Protein AF-A0A3C0ARI4-F1 (afdb_monomer_lite)

Foldseek 3Di:
DAADDPFADPVDPCRGDDDPDPDDDDPDDDDDDPDQAADPDDDDPVVCVVVVVRNCVHPVNVVVVVVVVVVVVVVVVVVVVVVDDDDDDDPDDD

Sequence (94 aa):
VVLRDDRENEKLATGKIEIRAHELKVLNKSKTPPFEPGTSELPNEELRLTYRFLDLRSERLQEALKVRHRLTK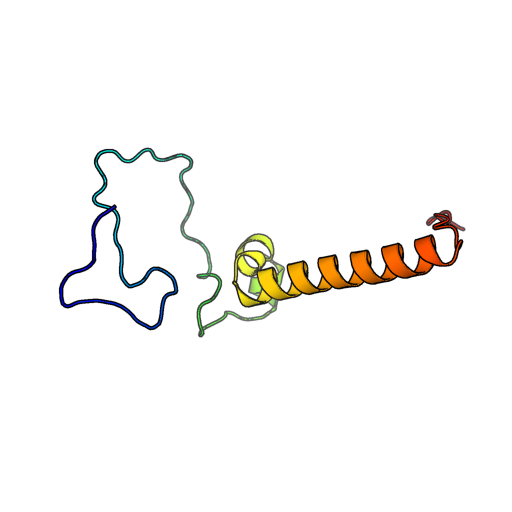LTRDYFDEHRFLDIEKPTLGR

Structure (mmCIF, N/CA/C/O backbone):
data_AF-A0A3C0ARI4-F1
#
_entry.id   AF-A0A3C0ARI4-F1
#
loop_
_atom_site.group_PDB
_atom_site.id
_atom_site.type_symbol
_atom_site.label_atom_id
_atom_site.label_alt_id
_atom_site.label_comp_id
_atom_site.label_asym_id
_atom_site.label_entity_id
_atom_site.label_seq_id
_atom_site.pdbx_PDB_ins_code
_atom_site.Cartn_x
_atom_site.Cartn_y
_atom_site.Cartn_z
_atom_site.occupancy
_atom_site.B_iso_or_equiv
_atom_site.auth_seq_id
_atom_site.auth_comp_id
_atom_site.auth_asym_id
_atom_site.auth_atom_id
_atom_site.pdbx_PDB_model_num
ATOM 1 N N . VAL A 1 1 ? -26.238 -6.508 2.507 1.00 86.12 1 VAL A N 1
ATOM 2 C CA . VAL A 1 1 ? -25.943 -5.102 2.146 1.00 86.12 1 VAL A CA 1
ATOM 3 C C . VAL A 1 1 ? -27.274 -4.408 1.972 1.00 86.12 1 VAL A C 1
ATOM 5 O O . VAL A 1 1 ? -28.145 -5.000 1.348 1.00 86.12 1 VAL A O 1
ATOM 8 N N . VAL A 1 2 ? -27.459 -3.243 2.579 1.00 90.19 2 VAL A N 1
ATOM 9 C CA . VAL A 1 2 ? -28.691 -2.446 2.484 1.00 90.19 2 VAL A CA 1
ATOM 10 C C . VAL A 1 2 ? -28.334 -1.028 2.049 1.00 90.19 2 VAL A C 1
ATOM 12 O O . VAL A 1 2 ? -27.182 -0.616 2.206 1.00 90.19 2 VAL A O 1
ATOM 15 N N . LEU A 1 3 ? -29.288 -0.309 1.460 1.00 88.81 3 LEU A N 1
ATOM 16 C CA . LEU A 1 3 ? -29.118 1.119 1.208 1.00 88.81 3 LEU A CA 1
ATOM 17 C C . LEU A 1 3 ? -29.016 1.845 2.546 1.00 88.81 3 LEU A C 1
ATOM 19 O O . LEU A 1 3 ? -29.648 1.451 3.527 1.00 88.81 3 LEU A O 1
ATOM 23 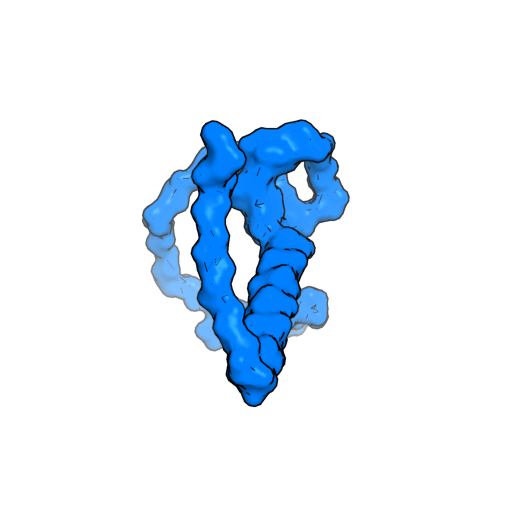N N . ARG A 1 4 ? -28.189 2.882 2.573 1.00 85.12 4 ARG A N 1
ATOM 24 C CA . ARG A 1 4 ? -28.229 3.863 3.645 1.00 85.12 4 ARG A CA 1
ATOM 25 C C . ARG A 1 4 ? -29.450 4.734 3.380 1.00 85.12 4 ARG A C 1
ATOM 27 O O . ARG A 1 4 ? -29.611 5.183 2.253 1.00 85.12 4 ARG A O 1
ATOM 34 N N . ASP A 1 5 ? -30.293 4.927 4.389 1.00 83.44 5 ASP A N 1
ATOM 35 C CA . ASP A 1 5 ? -31.453 5.825 4.299 1.00 83.44 5 ASP A CA 1
ATOM 36 C C . ASP A 1 5 ? -30.969 7.298 4.198 1.00 83.44 5 ASP A C 1
ATOM 38 O O . ASP A 1 5 ? -29.944 7.585 3.583 1.00 83.44 5 ASP A O 1
ATOM 42 N N . ASP A 1 6 ? -31.620 8.257 4.864 1.00 77.12 6 ASP A N 1
ATOM 43 C CA . ASP A 1 6 ? -31.337 9.710 4.790 1.00 77.12 6 ASP A CA 1
ATOM 44 C C . ASP A 1 6 ? -29.940 10.168 5.296 1.00 77.12 6 ASP A C 1
ATOM 46 O O . ASP A 1 6 ? -29.719 11.339 5.611 1.00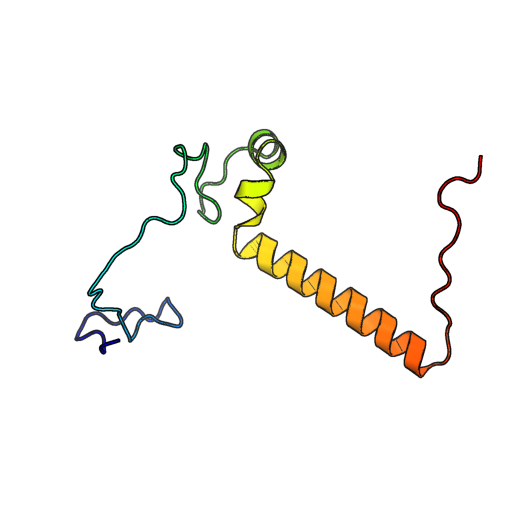 77.12 6 ASP A O 1
ATOM 50 N N . ARG A 1 7 ? -28.970 9.258 5.436 1.00 85.06 7 ARG A N 1
ATOM 51 C CA . ARG A 1 7 ? -27.597 9.511 5.903 1.00 85.06 7 ARG A CA 1
ATOM 52 C C . ARG A 1 7 ? -26.539 8.997 4.924 1.00 85.06 7 ARG A C 1
ATOM 54 O O . ARG A 1 7 ? -25.512 8.454 5.349 1.00 85.06 7 ARG A O 1
ATOM 61 N N . GLU A 1 8 ? -26.779 9.148 3.623 1.00 91.12 8 GLU A N 1
ATOM 62 C CA . GLU A 1 8 ? -25.745 8.915 2.611 1.00 91.12 8 GLU A CA 1
ATOM 63 C C . GLU A 1 8 ? -24.502 9.785 2.886 1.00 91.12 8 GLU A C 1
ATOM 65 O O . GLU A 1 8 ? -24.596 10.928 3.335 1.00 91.12 8 GLU A O 1
ATOM 70 N N . ASN A 1 9 ? -23.310 9.234 2.637 1.00 91.62 9 ASN A N 1
ATOM 71 C CA . ASN A 1 9 ? -22.050 9.967 2.778 1.00 91.62 9 ASN A CA 1
ATOM 72 C C . ASN A 1 9 ? -21.335 10.104 1.433 1.00 91.62 9 ASN A C 1
ATOM 74 O O . ASN A 1 9 ? -20.586 9.218 1.029 1.00 91.62 9 ASN A O 1
ATOM 78 N N . GLU A 1 10 ? -21.493 11.251 0.783 1.00 92.50 10 GLU A N 1
ATOM 79 C CA . GLU A 1 10 ? -20.885 11.532 -0.524 1.00 92.50 10 GLU A CA 1
ATOM 80 C C . GLU A 1 10 ? -19.348 11.553 -0.507 1.00 92.50 10 GLU A C 1
ATOM 82 O O . GLU A 1 10 ? -18.716 11.398 -1.549 1.00 92.50 10 GLU A O 1
ATOM 87 N N . LYS A 1 11 ? -18.718 11.690 0.670 1.00 92.44 11 LYS A N 1
ATOM 88 C CA . LYS A 1 11 ? -17.251 11.675 0.800 1.00 92.44 11 LYS A CA 1
ATOM 89 C C . LYS A 1 11 ? -16.646 10.280 0.623 1.00 92.44 11 LYS A C 1
ATOM 91 O O . LYS A 1 11 ? -15.430 10.161 0.515 1.00 92.44 11 LYS A O 1
ATOM 96 N N . LEU A 1 12 ? -17.462 9.225 0.650 1.00 90.62 12 LEU A N 1
ATOM 97 C CA . LEU A 1 12 ? -17.017 7.839 0.528 1.00 90.62 12 LEU A CA 1
ATOM 98 C C . LEU A 1 12 ? -17.597 7.213 -0.737 1.00 90.62 12 LEU A C 1
ATOM 100 O O . LEU A 1 12 ? -18.801 7.278 -0.968 1.00 90.62 12 LEU A O 1
ATOM 104 N N . ALA A 1 13 ? -16.767 6.493 -1.495 1.00 92.44 13 ALA A N 1
ATOM 105 C CA . ALA A 1 13 ? -17.212 5.767 -2.689 1.00 92.44 13 ALA A CA 1
ATOM 106 C C . ALA A 1 13 ? -18.349 4.764 -2.400 1.00 92.44 13 ALA A C 1
ATOM 108 O O . ALA A 1 13 ? -19.184 4.494 -3.257 1.00 92.44 13 ALA A O 1
ATOM 109 N N . THR A 1 14 ? -18.402 4.227 -1.179 1.00 93.56 14 THR A N 1
ATOM 110 C CA . THR A 1 14 ? -19.429 3.283 -0.713 1.00 93.56 14 THR A CA 1
ATOM 111 C C . THR A 1 14 ? -20.499 3.933 0.166 1.00 93.56 14 THR A C 1
ATOM 113 O O . THR A 1 14 ? -21.304 3.230 0.766 1.00 93.56 14 THR A O 1
ATOM 116 N N . GLY A 1 15 ? -20.545 5.263 0.268 1.00 93.88 15 GLY A N 1
ATOM 117 C CA . GLY A 1 15 ? -21.338 5.956 1.286 1.00 93.88 15 GLY A CA 1
ATOM 118 C C . GLY A 1 15 ? -22.861 5.860 1.160 1.00 93.88 15 GLY A C 1
ATOM 119 O O . GLY A 1 15 ? -23.546 6.282 2.092 1.00 93.88 15 GLY A O 1
ATOM 120 N N . LYS A 1 16 ? -23.372 5.298 0.057 1.00 93.69 16 LYS A N 1
ATOM 121 C CA . LYS A 1 16 ? -24.802 5.036 -0.203 1.00 93.69 16 LYS A CA 1
ATOM 122 C C . LYS A 1 16 ? -25.298 3.687 0.315 1.00 93.69 16 LYS A C 1
ATOM 124 O O . LYS A 1 16 ? -26.492 3.414 0.307 1.00 93.69 16 LYS A O 1
ATOM 129 N N . ILE A 1 17 ? -24.386 2.808 0.722 1.00 92.88 17 ILE A N 1
ATOM 130 C CA . ILE A 1 17 ? -24.709 1.453 1.171 1.00 92.88 17 ILE A CA 1
ATOM 131 C C . ILE A 1 17 ? -24.070 1.170 2.526 1.00 92.88 17 ILE A C 1
ATOM 133 O O . ILE A 1 17 ? -23.052 1.754 2.894 1.00 92.88 17 ILE A O 1
ATOM 137 N N . GLU A 1 18 ? -24.642 0.222 3.258 1.00 93.00 18 GLU A N 1
ATOM 138 C CA . GLU A 1 18 ? -24.077 -0.294 4.499 1.00 93.00 18 GLU A CA 1
ATOM 139 C C . GLU A 1 18 ? -24.265 -1.812 4.642 1.00 93.00 18 GLU A C 1
ATOM 141 O O . GLU A 1 18 ? -25.006 -2.473 3.901 1.00 93.00 18 GLU A O 1
ATOM 146 N N . ILE A 1 19 ? -23.544 -2.399 5.597 1.00 92.94 19 ILE A N 1
ATOM 147 C CA . ILE A 1 19 ? -23.580 -3.835 5.868 1.00 92.94 19 ILE A CA 1
ATOM 148 C C . ILE A 1 19 ? -24.271 -4.073 7.210 1.00 92.94 19 ILE A C 1
ATOM 150 O O . ILE A 1 19 ? -23.696 -3.822 8.265 1.00 92.94 19 ILE A O 1
ATOM 154 N N . ARG A 1 20 ? -25.485 -4.638 7.170 1.00 93.38 20 ARG A N 1
ATOM 155 C CA . ARG A 1 20 ? -26.128 -5.244 8.344 1.00 93.38 20 ARG A CA 1
ATOM 156 C C . ARG A 1 20 ? -25.441 -6.580 8.642 1.00 93.38 20 ARG A C 1
ATOM 158 O O . ARG A 1 20 ? -25.724 -7.577 7.982 1.00 93.38 20 ARG A O 1
ATOM 165 N N . ALA A 1 21 ? -24.478 -6.572 9.560 1.00 94.50 21 ALA A N 1
ATOM 166 C CA . ALA A 1 21 ? -23.693 -7.756 9.899 1.00 94.50 21 ALA A CA 1
ATOM 167 C C . ALA A 1 21 ? -24.531 -8.781 10.685 1.00 94.50 21 ALA A C 1
ATOM 169 O O . ALA A 1 21 ? -25.225 -8.417 11.631 1.00 94.50 21 ALA A O 1
ATOM 170 N N . HIS A 1 22 ? -24.446 -10.058 10.300 1.00 96.56 22 HIS A N 1
ATOM 171 C CA . HIS A 1 22 ? -25.091 -11.174 11.010 1.00 96.56 22 HIS A CA 1
ATOM 172 C C . HIS A 1 22 ? -24.131 -11.904 11.956 1.00 96.56 22 HIS A C 1
ATOM 174 O O . HIS A 1 22 ? -24.542 -12.382 13.007 1.00 96.56 22 HIS A O 1
ATOM 180 N N . GLU A 1 23 ? -22.851 -11.965 11.593 1.00 97.06 23 GLU A N 1
ATOM 181 C CA . GLU A 1 23 ? -21.792 -12.612 12.361 1.00 97.06 23 GLU A CA 1
ATOM 182 C C . GLU A 1 23 ? -20.510 -11.777 12.256 1.00 97.06 23 GLU A C 1
ATOM 184 O O . GLU A 1 23 ? -20.266 -11.118 11.241 1.00 97.06 23 GLU A O 1
ATOM 189 N N . LEU A 1 24 ? -19.684 -11.815 13.302 1.00 96.69 24 LEU A N 1
ATOM 190 C CA . LEU A 1 24 ? -18.354 -11.219 13.328 1.00 96.69 24 LEU A CA 1
ATOM 191 C C . LEU A 1 24 ? -17.340 -12.256 13.814 1.00 96.69 24 LEU A C 1
ATOM 193 O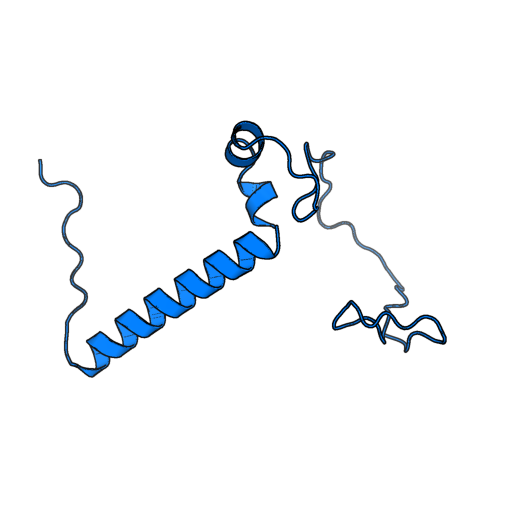 O . LEU A 1 24 ? -17.465 -12.792 14.913 1.00 96.69 24 LEU A O 1
ATOM 197 N N . LYS A 1 25 ? -16.277 -12.460 13.032 1.00 97.56 25 LYS A N 1
ATOM 198 C CA . LYS A 1 25 ? -15.129 -13.286 13.417 1.00 97.56 25 LYS A CA 1
ATOM 199 C C . LYS A 1 25 ? -13.873 -12.430 13.533 1.00 97.56 25 LYS A C 1
ATOM 201 O O . LYS A 1 25 ? -13.475 -11.762 12.581 1.00 97.56 25 LYS A O 1
ATOM 206 N N . VAL A 1 26 ? -13.203 -12.499 14.682 1.00 97.19 26 VAL A N 1
ATOM 207 C CA . VAL A 1 26 ? -11.901 -11.848 14.877 1.00 97.19 26 VAL A CA 1
ATOM 208 C C . VAL A 1 26 ? -10.814 -12.712 14.239 1.00 97.19 26 VAL A C 1
ATOM 210 O O . VAL A 1 26 ? -10.503 -13.787 14.745 1.00 97.19 26 VAL A O 1
ATOM 213 N N . LEU A 1 27 ? -10.236 -12.246 13.128 1.00 97.94 27 LEU A N 1
ATOM 214 C CA . LEU A 1 27 ? -9.150 -12.957 12.438 1.00 97.94 27 LEU A CA 1
ATOM 215 C C . LEU A 1 27 ? -7.821 -12.854 13.192 1.00 97.94 27 LEU A C 1
ATOM 217 O O . LEU A 1 27 ? -7.083 -13.830 13.281 1.00 97.94 27 LEU A O 1
ATOM 221 N N . ASN A 1 28 ? -7.512 -11.671 13.727 1.00 97.69 28 ASN A N 1
ATOM 222 C CA . ASN A 1 28 ? -6.307 -11.434 14.511 1.00 97.69 28 ASN A CA 1
ATOM 223 C C . ASN A 1 28 ? -6.525 -10.281 15.499 1.00 97.69 28 ASN A C 1
AT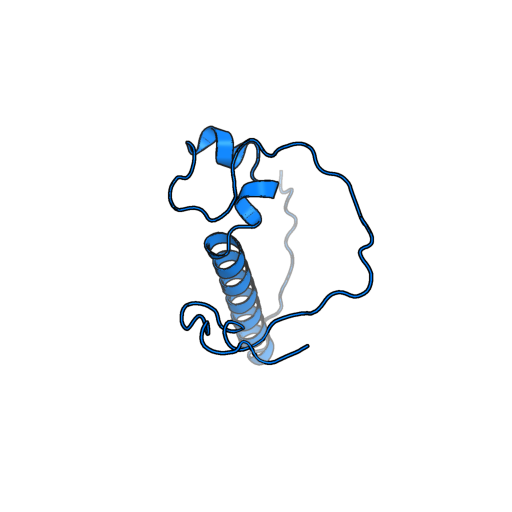OM 225 O O . ASN A 1 28 ? -7.179 -9.292 15.168 1.00 97.69 28 ASN A O 1
ATOM 229 N N . LYS A 1 29 ? -5.961 -10.396 16.704 1.00 96.81 29 LYS A N 1
ATOM 230 C CA . LYS A 1 29 ? -5.946 -9.311 17.693 1.00 96.81 29 LYS A CA 1
ATOM 231 C C . LYS A 1 29 ? -4.721 -8.431 17.447 1.00 96.81 29 LYS A C 1
ATOM 233 O O . LYS A 1 29 ? -3.639 -8.936 17.166 1.00 96.81 29 LYS A O 1
ATOM 238 N N . SER A 1 30 ? -4.874 -7.117 17.578 1.00 94.81 30 SER A N 1
ATOM 239 C CA . SER A 1 30 ? -3.768 -6.166 17.442 1.00 94.81 30 SER A CA 1
ATOM 240 C C . SER A 1 30 ? -3.569 -5.392 18.740 1.00 94.81 30 SER A C 1
ATOM 242 O O . SER A 1 30 ? -4.536 -5.117 19.448 1.00 94.81 30 SER A O 1
ATOM 244 N N . LYS A 1 31 ? -2.315 -5.051 19.055 1.00 95.88 31 LYS A N 1
ATOM 245 C CA . LYS A 1 31 ? -2.016 -4.051 20.088 1.00 95.88 31 LYS A CA 1
ATOM 246 C C . LYS A 1 31 ? -2.423 -2.672 19.564 1.00 95.88 31 LYS A C 1
ATOM 248 O O . LYS A 1 31 ? -2.430 -2.462 18.352 1.00 95.88 31 LYS A O 1
ATOM 253 N N . THR A 1 32 ? -2.716 -1.737 20.464 1.00 95.62 32 THR A N 1
ATOM 254 C CA . THR A 1 32 ? -2.981 -0.345 20.083 1.00 95.62 32 THR A CA 1
ATOM 255 C C . THR A 1 32 ? -1.794 0.205 19.286 1.00 95.62 32 THR A C 1
ATOM 257 O O . THR A 1 32 ? -0.661 0.121 19.772 1.00 95.62 32 THR A O 1
ATOM 260 N N . PRO A 1 33 ? -2.006 0.705 18.057 1.00 93.69 33 PRO A N 1
ATOM 261 C CA . PRO A 1 33 ? -0.914 1.220 17.249 1.00 93.69 33 PRO A CA 1
ATOM 262 C C . PRO A 1 33 ? -0.376 2.539 17.837 1.00 93.69 33 PRO A C 1
ATOM 264 O O . PRO A 1 33 ? -1.143 3.298 18.426 1.00 93.69 33 PRO A O 1
ATOM 267 N N . PRO A 1 34 ? 0.925 2.845 17.662 1.00 93.56 34 PRO A N 1
ATOM 268 C CA . PRO A 1 34 ? 1.532 4.097 18.126 1.00 93.56 34 PRO A CA 1
ATOM 269 C C . PRO A 1 34 ? 0.996 5.343 17.405 1.00 93.56 34 PRO A C 1
ATOM 271 O O . PRO A 1 34 ? 1.170 6.451 17.898 1.00 93.56 34 PRO A O 1
ATOM 274 N N . PHE A 1 35 ? 0.373 5.170 16.236 1.00 93.94 35 PHE A N 1
ATOM 275 C CA . PHE A 1 35 ? -0.364 6.201 15.513 1.00 93.94 35 PHE A CA 1
ATOM 276 C C . PHE A 1 35 ? -1.371 5.562 14.556 1.00 93.94 35 PHE A C 1
ATOM 278 O O . PHE A 1 35 ? -1.220 4.405 14.148 1.00 93.94 35 PHE A O 1
ATOM 285 N N . GLU A 1 36 ? -2.376 6.336 14.160 1.00 91.75 36 GLU A N 1
ATOM 286 C CA . GLU A 1 36 ? -3.342 5.926 13.149 1.00 91.75 36 GLU A CA 1
ATOM 287 C C . GLU A 1 36 ? -2.820 6.257 11.742 1.00 91.75 36 GLU A C 1
ATOM 289 O O . GLU A 1 36 ? -2.480 7.406 11.454 1.00 91.75 36 GLU A O 1
ATOM 294 N N . PRO A 1 37 ? -2.707 5.273 10.836 1.00 88.62 37 PRO A N 1
ATOM 295 C CA . PRO A 1 37 ? -2.237 5.540 9.486 1.00 88.62 37 PRO A CA 1
ATOM 296 C C . PRO A 1 37 ? -3.313 6.254 8.661 1.00 88.62 37 PRO A C 1
ATOM 298 O O . PRO A 1 37 ? -4.453 5.805 8.597 1.00 88.62 37 PRO A O 1
ATOM 301 N N . GLY A 1 38 ? -2.926 7.315 7.949 1.00 81.62 38 GLY A N 1
ATOM 302 C CA . GLY A 1 38 ? -3.814 8.019 7.014 1.00 81.62 38 GLY A CA 1
ATOM 303 C C . GLY A 1 38 ? -4.637 9.158 7.622 1.00 81.62 38 GLY A C 1
ATOM 304 O O . GLY A 1 38 ? -5.471 9.723 6.920 1.00 81.62 38 GLY A O 1
ATOM 305 N N . THR A 1 39 ? -4.395 9.525 8.881 1.00 85.12 39 THR A N 1
ATOM 306 C CA . THR A 1 39 ? -4.951 10.742 9.487 1.00 85.12 39 THR A CA 1
ATOM 307 C C . THR A 1 39 ? -4.173 11.990 9.051 1.00 85.12 39 THR A C 1
ATOM 309 O O . THR A 1 39 ? -3.055 11.903 8.535 1.00 85.12 39 THR A O 1
ATOM 312 N N . SER A 1 40 ? -4.769 13.171 9.243 1.00 78.31 40 SER A N 1
ATOM 313 C CA . SER A 1 40 ? -4.116 14.463 8.980 1.00 78.31 40 SER A CA 1
ATOM 314 C C . SER A 1 40 ? -3.000 14.781 9.978 1.00 78.31 40 SER A C 1
ATOM 316 O O . SER A 1 40 ? -2.030 15.449 9.629 1.00 78.31 40 SER A O 1
ATOM 318 N N . GLU A 1 41 ? -3.121 14.287 11.209 1.00 84.44 41 GLU A N 1
ATOM 319 C CA . GLU A 1 41 ? -2.141 14.466 12.280 1.00 84.44 41 GLU A CA 1
ATOM 320 C C . GLU A 1 41 ? -1.147 13.304 12.280 1.00 84.44 41 GLU A C 1
ATOM 322 O O . GLU A 1 41 ? -1.248 12.348 13.050 1.00 84.44 41 GLU A O 1
ATOM 327 N N . LEU A 1 42 ? -0.186 13.368 11.360 1.00 83.44 42 LEU A N 1
ATOM 328 C CA . LEU A 1 42 ? 0.889 12.387 11.295 1.00 83.44 42 LEU A CA 1
ATOM 329 C C . LEU A 1 42 ? 1.956 12.680 12.363 1.00 83.44 42 LEU A C 1
ATOM 331 O O . LEU A 1 42 ? 2.324 13.841 12.556 1.00 83.44 42 LEU A O 1
ATOM 335 N N . PRO A 1 43 ? 2.517 11.644 13.014 1.00 90.19 43 PRO A N 1
ATOM 336 C CA . PRO A 1 43 ? 3.644 11.831 13.917 1.00 90.19 43 PRO A CA 1
ATOM 337 C C . PRO A 1 43 ? 4.918 12.195 13.144 1.00 90.19 43 PRO A C 1
ATOM 339 O O . PRO A 1 43 ? 4.952 12.185 11.907 1.00 90.19 43 PRO A O 1
ATOM 342 N N . ASN A 1 44 ? 5.990 12.488 13.886 1.00 94.81 44 ASN A N 1
ATOM 343 C CA . ASN A 1 44 ? 7.288 12.806 13.300 1.00 94.81 44 ASN A CA 1
ATOM 344 C C . ASN A 1 44 ? 7.797 11.690 12.363 1.00 94.81 44 ASN A C 1
ATOM 346 O O . ASN A 1 44 ? 7.381 10.528 12.419 1.00 94.81 44 ASN A O 1
ATOM 350 N N . GLU A 1 45 ? 8.701 12.058 11.459 1.00 94.56 45 GLU A N 1
ATOM 351 C CA . GLU A 1 45 ? 9.205 11.136 10.441 1.00 94.56 45 GLU A CA 1
ATOM 352 C C . GLU A 1 45 ? 9.919 9.922 11.045 1.00 94.56 45 GLU A C 1
ATOM 354 O O . GLU A 1 45 ? 9.712 8.802 10.583 1.00 94.56 45 GLU A O 1
ATOM 359 N N . GLU A 1 46 ? 10.690 10.117 12.112 1.00 97.69 46 GLU A N 1
ATOM 360 C CA . GLU A 1 46 ? 11.418 9.046 12.794 1.00 97.69 46 GLU A CA 1
ATOM 361 C C . GLU A 1 46 ? 10.484 7.928 13.285 1.00 97.69 46 GLU A C 1
ATOM 363 O O . GLU A 1 46 ? 10.726 6.745 13.018 1.00 97.69 46 GLU A O 1
ATOM 368 N N . LEU A 1 47 ? 9.365 8.282 13.931 1.00 96.00 47 LEU A N 1
ATOM 369 C CA . LEU A 1 47 ? 8.379 7.305 14.390 1.00 96.00 47 LEU A CA 1
ATOM 370 C C . LEU A 1 47 ? 7.710 6.599 13.206 1.00 96.00 47 LEU A C 1
ATOM 372 O O . LEU A 1 47 ? 7.483 5.386 13.241 1.00 96.00 47 LEU A O 1
ATOM 376 N N . ARG A 1 48 ? 7.433 7.334 12.125 1.00 95.31 48 ARG A N 1
ATOM 377 C CA . ARG A 1 48 ? 6.841 6.768 10.904 1.00 95.31 48 ARG A CA 1
ATOM 378 C C . ARG A 1 48 ? 7.784 5.810 10.193 1.00 95.31 48 ARG A C 1
ATOM 380 O O . ARG A 1 48 ? 7.315 4.811 9.659 1.00 95.31 48 ARG A O 1
ATOM 387 N N . LEU A 1 49 ? 9.085 6.084 10.181 1.00 96.50 49 LEU A N 1
ATOM 388 C CA . LEU A 1 49 ? 10.089 5.189 9.608 1.00 96.50 49 LEU A CA 1
ATOM 389 C C . LEU A 1 49 ? 10.308 3.959 10.493 1.00 96.50 49 LEU A C 1
ATOM 391 O O . LEU A 1 49 ? 10.378 2.846 9.973 1.00 96.50 49 LEU A O 1
ATOM 395 N N . THR A 1 50 ? 10.303 4.130 11.815 1.00 97.75 50 THR A N 1
ATOM 396 C CA . THR A 1 50 ? 10.391 3.017 12.774 1.00 97.75 50 THR A CA 1
ATOM 397 C C . THR A 1 50 ? 9.217 2.049 12.616 1.00 97.75 50 THR A C 1
ATOM 399 O O . THR A 1 50 ? 9.401 0.836 12.542 1.00 97.75 50 THR A O 1
ATOM 402 N N . TYR A 1 51 ? 7.998 2.577 12.480 1.00 96.88 51 TYR A N 1
ATOM 403 C CA . TYR A 1 51 ? 6.785 1.788 12.255 1.00 96.88 51 TYR A CA 1
ATOM 404 C C . TYR A 1 51 ? 6.297 1.889 10.806 1.00 96.88 51 TYR A C 1
ATOM 406 O O . TYR A 1 51 ? 5.093 1.988 10.546 1.00 96.88 51 TYR A O 1
ATOM 414 N N . ARG A 1 52 ? 7.218 1.835 9.831 1.00 95.94 52 ARG A N 1
ATOM 415 C CA . ARG A 1 52 ? 6.883 2.036 8.410 1.00 95.94 52 ARG A CA 1
ATOM 416 C C . ARG A 1 52 ? 5.826 1.065 7.898 1.00 95.94 52 ARG A C 1
ATOM 418 O O . ARG A 1 52 ? 5.022 1.434 7.052 1.00 95.94 52 ARG A O 1
ATOM 425 N N . PHE A 1 53 ? 5.759 -0.144 8.449 1.00 95.88 53 PHE A N 1
ATOM 426 C CA . PHE A 1 53 ? 4.716 -1.122 8.130 1.00 95.88 53 PHE A CA 1
ATOM 427 C C . PHE A 1 53 ? 3.289 -0.654 8.484 1.00 95.88 53 PHE A C 1
ATOM 429 O O . PHE A 1 53 ? 2.332 -1.105 7.854 1.00 95.88 53 PHE A O 1
ATOM 436 N N . LEU A 1 54 ? 3.127 0.235 9.472 1.00 95.38 54 LEU A N 1
ATOM 437 C CA . LEU A 1 54 ? 1.851 0.893 9.767 1.00 95.38 54 LEU A CA 1
ATOM 438 C C . LEU A 1 54 ? 1.616 2.063 8.819 1.00 95.38 54 LEU A C 1
ATOM 440 O O . LEU A 1 54 ? 0.560 2.124 8.200 1.00 95.38 54 LEU A O 1
ATOM 444 N N . ASP A 1 55 ? 2.605 2.944 8.653 1.00 95.06 55 ASP A N 1
ATOM 445 C CA . ASP A 1 55 ? 2.512 4.126 7.781 1.00 95.06 55 ASP A CA 1
ATOM 446 C C . ASP A 1 55 ? 2.167 3.739 6.331 1.00 95.06 55 ASP A C 1
ATOM 448 O O . ASP A 1 55 ? 1.329 4.373 5.687 1.00 95.06 55 ASP A O 1
ATOM 452 N N . LEU A 1 56 ? 2.721 2.624 5.843 1.00 96.12 56 LEU A N 1
ATOM 453 C CA . LEU A 1 56 ? 2.419 2.055 4.529 1.00 96.12 56 LEU A CA 1
ATOM 454 C C . LEU A 1 56 ? 0.942 1.690 4.327 1.00 96.12 56 LEU A C 1
ATOM 456 O O . LEU A 1 56 ? 0.546 1.510 3.183 1.00 96.12 56 LEU A O 1
ATOM 460 N N . ARG A 1 57 ? 0.115 1.595 5.377 1.00 94.75 57 ARG A N 1
ATOM 461 C CA . ARG A 1 57 ? -1.339 1.371 5.253 1.00 94.75 57 ARG A CA 1
ATOM 462 C C . ARG A 1 57 ? -2.108 2.629 4.848 1.00 94.75 57 ARG A C 1
ATOM 464 O O . ARG A 1 57 ? -3.271 2.517 4.478 1.00 94.75 57 ARG A O 1
ATOM 471 N N . SER A 1 58 ? -1.485 3.807 4.920 1.00 94.00 58 SER A N 1
ATOM 472 C CA . SER A 1 58 ? -2.111 5.056 4.482 1.00 94.00 58 SER A CA 1
ATOM 473 C C . SER A 1 58 ? -2.409 5.031 2.982 1.00 94.00 58 SER A C 1
ATOM 475 O O . SER A 1 58 ? -1.580 4.594 2.180 1.00 94.00 58 SER A O 1
ATOM 477 N N . GLU A 1 59 ? -3.573 5.558 2.594 1.00 93.00 59 GLU A N 1
ATOM 478 C CA . GLU A 1 59 ? -4.002 5.626 1.192 1.00 93.00 59 GLU A CA 1
ATOM 479 C C . GLU A 1 59 ? -2.955 6.326 0.317 1.00 93.00 59 GLU A C 1
ATOM 481 O O . GLU A 1 59 ? -2.568 5.810 -0.727 1.00 93.00 59 GLU A O 1
ATOM 486 N N . ARG A 1 60 ? -2.385 7.436 0.803 1.00 93.38 60 ARG A N 1
ATOM 487 C CA . ARG A 1 60 ? -1.326 8.182 0.111 1.00 93.38 60 ARG A CA 1
ATOM 488 C C . ARG A 1 60 ? -0.123 7.307 -0.261 1.00 93.38 60 ARG A C 1
ATOM 490 O O . ARG A 1 60 ? 0.386 7.408 -1.376 1.00 93.38 60 ARG A O 1
ATOM 497 N N . LEU A 1 61 ? 0.370 6.475 0.663 1.00 95.06 61 LEU A N 1
ATOM 498 C CA . LEU A 1 61 ? 1.523 5.608 0.393 1.00 95.06 61 LEU A CA 1
ATOM 499 C C . LEU A 1 61 ? 1.139 4.379 -0.433 1.00 95.06 61 LEU A C 1
ATOM 501 O O . LEU A 1 61 ? 1.923 3.972 -1.291 1.00 95.06 61 LEU A O 1
ATOM 505 N N . GLN A 1 62 ? -0.059 3.830 -0.228 1.00 97.12 62 GLN A N 1
ATOM 506 C CA . GLN A 1 62 ? -0.603 2.766 -1.073 1.00 97.12 62 GLN A CA 1
ATOM 507 C C . GLN A 1 62 ? -0.706 3.220 -2.534 1.00 97.12 62 GLN A C 1
ATOM 509 O O . GLN A 1 62 ? -0.217 2.526 -3.424 1.00 97.12 62 GLN A O 1
ATOM 514 N N . GLU A 1 63 ? -1.254 4.408 -2.791 1.00 97.12 63 GLU A N 1
ATOM 515 C CA . GLU A 1 63 ? -1.352 4.958 -4.143 1.00 97.12 63 GLU A CA 1
ATOM 516 C C . GLU A 1 63 ? 0.020 5.256 -4.746 1.00 97.12 63 GLU A C 1
ATOM 518 O O . GLU A 1 63 ? 0.271 4.887 -5.893 1.00 97.12 63 GLU A O 1
ATOM 523 N N . ALA A 1 64 ? 0.956 5.813 -3.972 1.00 97.56 64 ALA A N 1
ATOM 524 C CA . ALA A 1 64 ? 2.324 6.023 -4.445 1.00 97.56 64 ALA A CA 1
ATOM 525 C C . ALA A 1 64 ? 3.004 4.708 -4.882 1.00 97.56 64 ALA A C 1
ATOM 527 O O . ALA A 1 64 ? 3.645 4.657 -5.935 1.00 97.56 64 ALA A O 1
ATOM 528 N N . LEU A 1 65 ? 2.836 3.622 -4.116 1.00 98.12 65 LEU A N 1
ATOM 529 C CA . LEU A 1 65 ? 3.378 2.306 -4.468 1.00 98.12 65 LEU A CA 1
ATOM 530 C C . LEU A 1 65 ? 2.688 1.695 -5.693 1.00 98.12 65 LEU A C 1
ATOM 532 O O . LEU A 1 65 ? 3.372 1.151 -6.562 1.00 98.12 65 LEU A O 1
ATOM 536 N N . LYS A 1 66 ? 1.360 1.820 -5.806 1.00 98.38 66 LYS A N 1
ATOM 537 C CA . LYS A 1 66 ? 0.611 1.370 -6.991 1.00 98.38 66 LYS A CA 1
ATOM 538 C C . LYS A 1 66 ? 1.044 2.126 -8.245 1.00 98.38 66 LYS A C 1
ATOM 540 O O . LYS A 1 66 ? 1.248 1.503 -9.284 1.00 98.38 66 LYS A O 1
ATOM 545 N N . VAL A 1 67 ? 1.220 3.447 -8.159 1.00 98.50 67 VAL A N 1
ATOM 546 C CA . VAL A 1 67 ? 1.725 4.277 -9.266 1.00 98.50 67 VAL A CA 1
ATOM 547 C C . VAL A 1 67 ? 3.124 3.830 -9.669 1.00 98.50 67 VAL A C 1
ATOM 549 O O . VAL A 1 67 ? 3.346 3.567 -10.848 1.00 98.50 67 VAL A O 1
ATOM 552 N N . ARG A 1 68 ? 4.044 3.672 -8.707 1.00 98.38 68 ARG A N 1
ATOM 553 C CA . ARG A 1 68 ? 5.399 3.175 -8.981 1.00 98.38 68 ARG A CA 1
ATOM 554 C C . ARG A 1 68 ? 5.361 1.823 -9.691 1.00 98.38 68 ARG A C 1
ATOM 556 O O . ARG A 1 68 ? 6.049 1.654 -10.690 1.00 98.38 68 ARG A O 1
ATOM 563 N N . HIS A 1 69 ? 4.550 0.884 -9.205 1.00 98.62 69 HIS A N 1
ATOM 564 C CA . HIS A 1 69 ? 4.391 -0.424 -9.836 1.00 98.62 69 HIS A CA 1
ATOM 565 C C . HIS A 1 69 ? 3.900 -0.306 -11.285 1.00 98.62 69 HIS A C 1
ATOM 567 O O . HIS A 1 69 ? 4.523 -0.871 -12.183 1.00 98.62 69 HIS A O 1
ATOM 573 N N . ARG A 1 70 ? 2.824 0.459 -11.523 1.00 98.62 70 ARG A N 1
ATOM 574 C CA . ARG A 1 70 ? 2.271 0.673 -12.870 1.00 98.62 70 ARG A CA 1
ATOM 575 C C . ARG A 1 70 ? 3.294 1.299 -13.811 1.00 98.62 70 ARG A C 1
ATOM 577 O O . ARG A 1 70 ? 3.408 0.853 -14.944 1.00 98.62 70 ARG A O 1
ATOM 584 N N . LEU A 1 71 ? 4.047 2.288 -13.331 1.00 98.62 71 LEU A N 1
ATOM 585 C CA . LEU A 1 71 ? 5.096 2.940 -14.106 1.00 98.62 71 LEU A CA 1
ATOM 586 C C . LEU A 1 71 ? 6.198 1.949 -14.486 1.00 98.62 71 LEU A C 1
ATOM 588 O O . LEU A 1 71 ? 6.506 1.815 -15.662 1.00 98.62 71 LEU A O 1
ATOM 592 N N . THR A 1 72 ? 6.748 1.213 -13.514 1.00 98.50 72 THR A N 1
ATOM 593 C CA . THR A 1 72 ? 7.787 0.208 -13.782 1.00 98.50 72 THR A CA 1
ATOM 594 C C . THR A 1 72 ? 7.305 -0.853 -14.769 1.00 98.50 72 THR A C 1
ATOM 596 O O . THR A 1 72 ? 8.067 -1.245 -15.647 1.00 98.50 72 THR A O 1
ATOM 599 N N . LYS A 1 73 ? 6.049 -1.299 -14.645 1.00 98.56 73 LYS A N 1
ATOM 600 C CA . LYS A 1 73 ? 5.444 -2.238 -15.591 1.00 98.56 73 LYS A CA 1
ATOM 601 C C . LYS A 1 73 ? 5.378 -1.641 -16.999 1.00 98.56 73 LYS A C 1
ATOM 603 O O . LYS A 1 73 ? 5.954 -2.215 -17.907 1.00 98.56 73 LYS A O 1
ATOM 608 N N . LEU A 1 74 ? 4.764 -0.466 -17.154 1.00 98.56 74 LEU A N 1
ATOM 609 C CA . LEU A 1 74 ? 4.638 0.213 -18.449 1.00 98.56 74 LEU A CA 1
ATOM 610 C C . LEU A 1 74 ? 5.991 0.440 -19.126 1.00 98.56 74 LEU A C 1
ATOM 612 O O . LEU A 1 74 ? 6.119 0.249 -20.328 1.00 98.56 74 LEU A O 1
ATOM 616 N N . THR A 1 75 ? 7.007 0.838 -18.358 1.00 98.44 75 THR A N 1
ATOM 617 C CA . THR A 1 75 ? 8.361 1.016 -18.889 1.00 98.44 75 THR A CA 1
ATOM 618 C C . THR A 1 75 ? 8.936 -0.297 -19.415 1.00 98.44 75 THR A C 1
ATOM 620 O O . THR A 1 75 ? 9.513 -0.300 -20.498 1.00 98.44 75 THR A O 1
ATOM 623 N N . ARG A 1 76 ? 8.777 -1.404 -18.680 1.00 98.19 76 ARG A N 1
ATOM 624 C CA . ARG A 1 76 ? 9.246 -2.722 -19.129 1.00 98.19 76 ARG A CA 1
ATOM 625 C C . ARG A 1 76 ? 8.494 -3.203 -20.365 1.00 98.19 76 ARG A C 1
ATOM 627 O O . ARG A 1 76 ? 9.149 -3.585 -21.324 1.00 98.19 76 ARG A O 1
ATOM 634 N N . ASP A 1 77 ? 7.165 -3.106 -20.353 1.00 98.44 77 ASP A N 1
ATOM 635 C CA . ASP A 1 77 ? 6.307 -3.515 -21.471 1.00 98.44 77 ASP A CA 1
ATOM 636 C C . ASP A 1 77 ? 6.703 -2.759 -22.758 1.00 98.44 77 ASP A C 1
ATOM 638 O O . ASP A 1 77 ? 6.924 -3.371 -23.798 1.00 98.44 77 ASP A O 1
ATOM 642 N N . TYR A 1 78 ? 6.925 -1.439 -22.672 1.00 98.62 78 TYR A N 1
ATOM 643 C CA . TYR A 1 78 ? 7.391 -0.635 -23.808 1.00 98.62 78 TYR A CA 1
ATOM 644 C C . TYR A 1 78 ? 8.723 -1.135 -24.384 1.00 98.62 78 TYR A C 1
ATOM 646 O O . TYR A 1 78 ? 8.875 -1.251 -25.598 1.00 98.62 78 TYR A O 1
ATOM 654 N N . PHE A 1 79 ? 9.718 -1.411 -23.539 1.00 98.50 79 PHE A N 1
ATOM 655 C CA . PHE A 1 79 ? 11.032 -1.852 -24.014 1.00 98.50 79 PHE A CA 1
ATOM 656 C C . PHE A 1 79 ? 11.003 -3.275 -24.585 1.00 98.50 79 PHE A C 1
ATOM 658 O O . PHE A 1 79 ? 11.671 -3.529 -25.591 1.00 98.50 79 PHE A O 1
ATOM 665 N N . ASP A 1 80 ? 10.199 -4.164 -24.003 1.00 98.25 80 ASP A N 1
ATOM 666 C CA . ASP A 1 80 ? 9.970 -5.520 -24.510 1.00 98.25 80 ASP A CA 1
ATOM 667 C C . ASP A 1 80 ? 9.368 -5.494 -25.927 1.00 98.25 80 ASP A C 1
ATOM 669 O O . ASP A 1 80 ? 9.911 -6.104 -26.851 1.00 98.25 80 ASP A O 1
ATOM 673 N N . GLU A 1 81 ? 8.345 -4.659 -26.158 1.00 98.44 81 GLU A N 1
ATOM 674 C CA . GLU A 1 81 ? 7.743 -4.442 -27.487 1.00 98.44 81 GLU A CA 1
ATOM 675 C C . GLU A 1 81 ? 8.757 -3.937 -28.532 1.00 98.44 81 GLU A C 1
ATOM 677 O O . GLU A 1 81 ? 8.652 -4.236 -29.726 1.00 98.44 81 GLU A O 1
ATOM 682 N N . HIS A 1 82 ? 9.784 -3.210 -28.087 1.00 98.44 82 HIS A N 1
ATOM 683 C CA . HIS A 1 82 ? 10.865 -2.693 -28.930 1.00 98.44 82 HIS A CA 1
ATOM 684 C C . HIS A 1 82 ? 12.087 -3.624 -28.992 1.00 98.44 82 HIS A C 1
ATOM 686 O O . HIS A 1 82 ? 13.139 -3.224 -29.497 1.00 98.44 82 HIS A O 1
ATOM 692 N N . ARG A 1 83 ? 11.941 -4.882 -28.552 1.00 97.88 83 ARG A N 1
ATOM 693 C CA . ARG A 1 83 ? 12.960 -5.947 -28.602 1.00 97.88 83 ARG A CA 1
ATOM 694 C C . ARG A 1 83 ? 14.208 -5.673 -27.758 1.00 97.88 83 ARG A C 1
ATOM 696 O O . ARG A 1 83 ? 15.289 -6.177 -28.072 1.00 97.88 83 ARG A O 1
ATOM 703 N N . PHE A 1 84 ? 14.084 -4.876 -26.702 1.00 98.56 84 PHE A N 1
ATOM 704 C CA . PHE A 1 84 ? 15.130 -4.775 -25.688 1.00 98.56 84 PHE A CA 1
ATOM 705 C C . PHE A 1 84 ? 15.062 -5.985 -24.751 1.00 98.56 84 PHE A C 1
ATOM 707 O O . PHE A 1 84 ? 13.995 -6.539 -24.515 1.00 98.56 84 PHE A O 1
ATOM 714 N N . LEU A 1 85 ? 16.209 -6.383 -24.197 1.00 97.31 85 LEU A N 1
ATOM 715 C CA . LEU A 1 85 ? 16.299 -7.473 -23.224 1.00 97.31 85 LEU A CA 1
ATOM 716 C C . LEU A 1 85 ? 16.522 -6.900 -21.819 1.00 97.31 85 LEU A C 1
ATOM 718 O O . LEU A 1 85 ? 17.455 -6.118 -21.618 1.00 97.31 85 LEU A O 1
ATOM 722 N N . ASP A 1 86 ? 15.703 -7.314 -20.847 1.00 96.38 86 ASP A N 1
ATOM 723 C CA . ASP A 1 86 ? 15.930 -7.027 -19.423 1.00 96.38 86 ASP A CA 1
ATOM 724 C C . ASP A 1 86 ? 16.993 -8.006 -18.889 1.00 96.38 86 ASP A C 1
ATOM 726 O O . ASP A 1 86 ? 16.719 -9.183 -18.657 1.00 96.38 86 ASP A O 1
ATOM 730 N N . ILE A 1 87 ? 18.244 -7.541 -18.788 1.00 96.12 87 ILE A N 1
ATOM 731 C CA . ILE A 1 87 ? 19.396 -8.348 -18.359 1.00 96.12 87 ILE A CA 1
ATOM 732 C C . ILE A 1 87 ? 19.808 -7.916 -16.954 1.00 96.12 87 ILE A C 1
ATOM 734 O O . ILE A 1 87 ? 20.362 -6.828 -16.758 1.00 96.12 87 ILE A O 1
ATOM 738 N N . GLU A 1 88 ? 19.603 -8.798 -15.978 1.00 94.88 88 GLU A N 1
ATOM 739 C CA . GLU A 1 88 ? 20.096 -8.593 -14.620 1.00 94.88 88 GLU A CA 1
ATOM 740 C C . GLU A 1 88 ? 21.629 -8.634 -14.593 1.00 94.88 88 GLU A C 1
ATOM 742 O O . GLU A 1 88 ? 22.268 -9.565 -15.090 1.00 94.88 88 GLU A O 1
ATOM 747 N N . LYS A 1 89 ? 22.239 -7.603 -14.000 1.00 93.12 89 LYS A N 1
ATOM 748 C CA . LYS A 1 89 ? 23.685 -7.556 -13.767 1.00 93.12 89 LYS A CA 1
ATOM 749 C C . LYS A 1 89 ? 23.994 -8.021 -12.342 1.00 93.12 89 LYS A C 1
ATOM 751 O O . LYS A 1 89 ? 23.209 -7.724 -11.439 1.00 93.12 89 LYS A O 1
ATOM 756 N N . PRO A 1 90 ? 25.151 -8.665 -12.106 1.00 93.81 90 PRO A N 1
ATOM 757 C CA . PRO A 1 90 ? 25.604 -8.964 -10.753 1.00 93.81 90 PRO A CA 1
ATOM 758 C C . PRO A 1 90 ? 25.647 -7.692 -9.895 1.00 93.81 90 P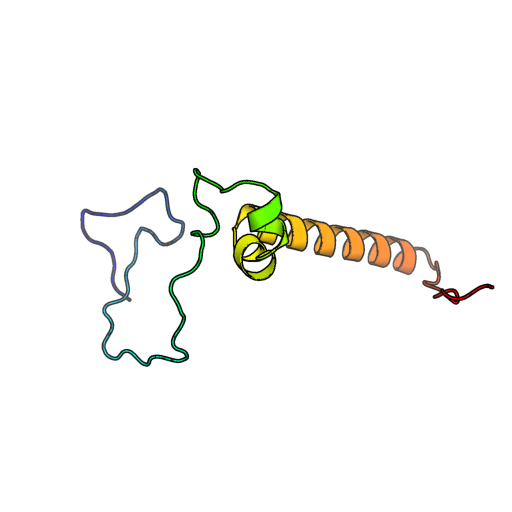RO A C 1
ATOM 760 O O . PRO A 1 90 ? 26.218 -6.681 -10.305 1.00 93.81 90 PRO A O 1
ATOM 763 N N . THR A 1 91 ? 25.039 -7.733 -8.709 1.00 89.25 91 THR A N 1
ATOM 764 C CA . THR A 1 91 ? 25.036 -6.610 -7.753 1.00 89.25 91 THR A CA 1
ATOM 765 C C . THR A 1 91 ? 26.342 -6.512 -6.969 1.00 89.25 91 THR A C 1
ATOM 767 O O . THR A 1 91 ? 26.764 -5.419 -6.600 1.00 89.25 91 THR A O 1
ATOM 770 N N . LEU A 1 92 ? 27.006 -7.646 -6.746 1.00 85.69 92 LEU A N 1
ATOM 771 C CA . LEU A 1 92 ? 28.332 -7.729 -6.145 1.00 85.69 92 LEU A CA 1
ATOM 772 C C . LEU A 1 92 ? 29.380 -7.786 -7.259 1.00 85.69 92 LEU A C 1
ATOM 774 O O . LEU A 1 92 ? 29.510 -8.780 -7.969 1.00 85.69 92 LEU A O 1
ATOM 778 N N . GLY A 1 93 ? 30.086 -6.667 -7.410 1.00 71.31 93 GLY A N 1
ATOM 779 C CA . GLY A 1 93 ? 31.146 -6.433 -8.389 1.00 71.31 93 GLY A CA 1
ATOM 780 C C . GLY A 1 93 ? 32.343 -5.720 -7.758 1.00 71.31 93 GLY A C 1
ATOM 781 O O . GLY A 1 93 ? 32.855 -4.760 -8.327 1.00 71.31 93 GLY A O 1
ATOM 782 N N . ARG A 1 94 ? 32.706 -6.147 -6.546 1.00 57.28 94 ARG A N 1
ATOM 783 C CA . ARG A 1 94 ? 34.030 -6.149 -5.907 1.00 57.28 94 ARG A CA 1
ATOM 784 C C . ARG A 1 94 ? 33.950 -7.031 -4.669 1.00 57.28 94 ARG A C 1
ATOM 786 O O . ARG A 1 94 ? 32.897 -6.967 -3.998 1.00 57.28 94 ARG A O 1
#

Radius of gyration: 21.4 Å; chains: 1; bounding box: 66×28×49 Å

Secondary structure (DSSP, 8-state):
-EE--S---TTSTTTTEE---S--------PPPSS-TT-SS---HHHHHHTHHHHTTSHHHHHHHHHHHHHHHHHHHHHHHTT----PPPS---

pLDDT: mean 93.37, std 6.48, range [57.28, 98.62]